Protein AF-A0A7J7NBP9-F1 (afdb_monomer_lite)

Structure (mmCIF, N/CA/C/O backbone):
data_AF-A0A7J7NBP9-F1
#
_entry.id   AF-A0A7J7NBP9-F1
#
loop_
_atom_site.group_PDB
_atom_site.id
_atom_site.type_symbol
_atom_site.label_atom_id
_atom_site.label_alt_id
_atom_site.label_comp_id
_atom_site.label_asym_id
_atom_site.label_entity_id
_atom_site.label_seq_id
_atom_site.pdbx_PDB_ins_code
_atom_site.Cartn_x
_atom_site.Cartn_y
_atom_site.Cartn_z
_atom_site.occupancy
_atom_site.B_iso_or_equiv
_atom_site.auth_seq_id
_atom_site.auth_comp_id
_atom_site.auth_asym_id
_atom_site.auth_atom_id
_atom_site.pdbx_PDB_model_num
ATOM 1 N N . MET A 1 1 ? 8.260 23.181 -7.713 1.00 68.25 1 MET A N 1
ATOM 2 C CA . MET A 1 1 ? 8.408 21.718 -7.907 1.00 68.25 1 MET A CA 1
ATOM 3 C C . MET A 1 1 ? 7.754 20.983 -6.743 1.00 68.25 1 MET A C 1
ATOM 5 O O . MET A 1 1 ? 7.863 21.463 -5.623 1.00 68.25 1 MET A O 1
ATOM 9 N N . SER A 1 2 ? 7.041 19.879 -6.996 1.00 92.81 2 SER A N 1
ATOM 10 C CA . SER A 1 2 ? 6.269 19.145 -5.973 1.00 92.81 2 SER A CA 1
ATOM 11 C C . SER A 1 2 ? 7.152 18.182 -5.167 1.00 92.81 2 SER A C 1
ATOM 13 O O . SER A 1 2 ? 7.821 17.332 -5.754 1.00 92.81 2 SER A O 1
ATOM 15 N N . ARG A 1 3 ? 7.133 18.288 -3.827 1.00 95.94 3 ARG A N 1
ATOM 16 C CA . ARG A 1 3 ? 7.936 17.463 -2.897 1.00 95.94 3 ARG A CA 1
ATOM 17 C C . ARG A 1 3 ? 7.699 15.960 -3.083 1.00 95.94 3 ARG A C 1
ATOM 19 O O . ARG A 1 3 ? 8.663 15.203 -3.127 1.00 95.94 3 ARG A O 1
ATOM 26 N N . ILE A 1 4 ? 6.440 15.544 -3.228 1.00 96.81 4 ILE A N 1
ATOM 27 C CA . ILE A 1 4 ? 6.071 14.127 -3.376 1.00 96.81 4 ILE A CA 1
ATOM 28 C C . ILE A 1 4 ? 6.577 13.564 -4.706 1.00 96.81 4 ILE A C 1
ATOM 30 O O . ILE A 1 4 ? 7.142 12.476 -4.737 1.00 96.81 4 ILE A O 1
ATOM 34 N N . GLY A 1 5 ? 6.452 14.329 -5.795 1.00 96.75 5 GLY A N 1
ATOM 35 C CA . GLY A 1 5 ? 6.950 13.902 -7.105 1.00 96.75 5 GLY A CA 1
ATOM 36 C C . GLY A 1 5 ? 8.465 13.693 -7.109 1.00 96.75 5 GLY A C 1
ATOM 37 O O . GLY A 1 5 ? 8.947 12.686 -7.615 1.00 96.75 5 GLY A O 1
ATOM 38 N N . VAL A 1 6 ? 9.217 14.599 -6.476 1.00 97.56 6 VAL A N 1
ATOM 39 C CA . VAL A 1 6 ? 10.679 14.467 -6.352 1.00 97.56 6 VAL A CA 1
ATOM 40 C C . VAL A 1 6 ? 11.059 13.226 -5.537 1.00 97.56 6 VAL A C 1
ATOM 42 O O . VAL A 1 6 ? 11.931 12.471 -5.956 1.00 97.56 6 VAL A O 1
ATOM 45 N N . GLN A 1 7 ? 10.383 12.974 -4.411 1.00 96.75 7 GLN A N 1
ATOM 46 C CA . GLN A 1 7 ? 10.622 11.774 -3.598 1.00 96.75 7 GLN A CA 1
ATOM 47 C C . GLN A 1 7 ? 10.298 10.482 -4.356 1.00 96.75 7 GLN A C 1
ATOM 49 O O . GLN A 1 7 ? 11.058 9.524 -4.252 1.00 96.75 7 GLN A O 1
ATOM 54 N N . MET A 1 8 ? 9.221 10.469 -5.148 1.00 97.44 8 MET A N 1
ATOM 55 C CA . MET A 1 8 ? 8.865 9.318 -5.977 1.00 97.44 8 MET A CA 1
ATOM 56 C C . MET A 1 8 ? 9.950 9.017 -7.016 1.00 97.44 8 MET A C 1
ATOM 58 O O . MET A 1 8 ? 10.353 7.869 -7.158 1.00 97.44 8 MET A O 1
ATOM 62 N N . LEU A 1 9 ? 10.461 10.037 -7.715 1.00 97.06 9 LEU A N 1
ATOM 63 C CA . LEU A 1 9 ? 11.492 9.850 -8.742 1.00 97.06 9 LEU A CA 1
ATOM 64 C C . LEU A 1 9 ? 12.822 9.365 -8.152 1.00 97.06 9 LEU A C 1
ATOM 66 O O . LEU A 1 9 ? 13.425 8.436 -8.686 1.00 97.06 9 LEU A O 1
ATOM 70 N N . ILE A 1 10 ? 13.263 9.963 -7.040 1.00 96.56 10 ILE A N 1
ATOM 71 C CA . ILE A 1 10 ? 14.491 9.540 -6.351 1.00 96.56 10 ILE A CA 1
ATOM 72 C C . ILE A 1 10 ? 14.332 8.111 -5.820 1.00 96.56 10 ILE A C 1
ATOM 74 O O . ILE A 1 10 ? 15.196 7.271 -6.061 1.00 96.56 10 ILE A O 1
ATOM 78 N N . GLY A 1 11 ? 13.217 7.820 -5.144 1.00 96.50 11 GLY A N 1
ATOM 79 C CA . GLY A 1 11 ? 12.931 6.494 -4.599 1.00 96.50 11 GLY A CA 1
ATOM 80 C C . GLY A 1 11 ? 12.854 5.420 -5.681 1.00 96.50 11 GLY A C 1
ATOM 81 O O . GLY A 1 11 ? 13.472 4.369 -5.539 1.00 96.50 11 GLY A O 1
ATOM 82 N N . GLN A 1 12 ? 12.197 5.719 -6.805 1.00 97.31 12 GLN A N 1
ATOM 83 C CA . GLN A 1 12 ? 12.158 4.831 -7.965 1.00 97.31 12 GLN A CA 1
ATOM 84 C C . GLN A 1 12 ? 13.563 4.520 -8.481 1.00 97.31 12 GLN A C 1
ATOM 86 O O . GLN A 1 12 ? 13.879 3.355 -8.709 1.00 97.31 12 GLN A O 1
ATOM 91 N N . HIS A 1 13 ? 14.408 5.541 -8.660 1.00 96.50 13 HIS A N 1
ATOM 92 C CA . HIS A 1 13 ? 15.775 5.342 -9.135 1.00 96.50 13 HIS A CA 1
ATOM 93 C C . HIS A 1 13 ? 16.576 4.446 -8.183 1.00 96.50 13 HIS A C 1
ATOM 95 O O . HIS A 1 13 ? 17.204 3.495 -8.634 1.00 96.50 13 HIS A O 1
ATOM 101 N N . MET A 1 14 ? 16.501 4.697 -6.872 1.00 96.38 14 MET A N 1
ATOM 102 C CA . MET A 1 14 ? 17.191 3.875 -5.873 1.00 96.38 14 MET A CA 1
ATOM 103 C C . MET A 1 14 ? 16.687 2.427 -5.861 1.00 96.38 14 MET A C 1
ATOM 105 O O . MET A 1 14 ? 17.492 1.501 -5.880 1.00 96.38 14 MET A O 1
ATOM 109 N N . ALA A 1 15 ? 15.369 2.219 -5.868 1.00 96.38 15 ALA A N 1
ATOM 110 C CA . ALA A 1 15 ? 14.768 0.891 -5.767 1.00 96.38 15 ALA A CA 1
ATOM 111 C C . ALA A 1 15 ? 14.995 0.013 -7.008 1.00 96.38 15 ALA A C 1
ATOM 113 O O . ALA A 1 15 ? 14.989 -1.208 -6.902 1.00 96.38 15 ALA A O 1
ATOM 114 N N . LEU A 1 16 ? 15.223 0.610 -8.182 1.00 96.88 16 LEU A N 1
ATOM 115 C CA . LEU A 1 16 ? 15.618 -0.133 -9.386 1.00 96.88 16 LEU A CA 1
ATOM 116 C C . LEU A 1 16 ? 17.023 -0.748 -9.283 1.00 96.88 16 LEU A C 1
ATOM 118 O O . LEU A 1 16 ? 17.342 -1.653 -10.051 1.00 96.88 16 LEU A O 1
ATOM 122 N N . HIS A 1 17 ? 17.851 -0.267 -8.354 1.00 96.12 17 HIS A N 1
ATOM 123 C CA . HIS A 1 17 ? 19.203 -0.765 -8.110 1.00 96.12 17 HIS A CA 1
ATOM 124 C C . HIS A 1 17 ? 19.303 -1.665 -6.867 1.00 96.12 17 HIS A C 1
ATOM 126 O O . HIS A 1 17 ? 20.412 -2.029 -6.474 1.00 96.12 17 HIS A O 1
ATOM 132 N N . ASP A 1 18 ? 18.177 -2.034 -6.249 1.00 94.69 18 ASP A N 1
ATOM 133 C CA . ASP A 1 18 ? 18.163 -2.963 -5.118 1.00 94.69 18 ASP A CA 1
ATOM 134 C C . ASP A 1 18 ? 18.626 -4.365 -5.576 1.00 94.69 18 ASP A C 1
ATOM 136 O O . ASP A 1 18 ? 18.038 -4.921 -6.510 1.00 94.69 18 ASP A O 1
ATOM 140 N N . PRO A 1 19 ? 19.671 -4.958 -4.962 1.00 94.81 19 PRO A N 1
ATOM 141 C CA . PRO A 1 19 ? 20.148 -6.293 -5.325 1.00 94.81 19 PRO A CA 1
ATOM 142 C C . PRO A 1 19 ? 19.158 -7.415 -4.972 1.00 94.81 19 PRO A C 1
ATOM 144 O O . PRO A 1 19 ? 19.307 -8.529 -5.471 1.00 94.81 19 PRO A O 1
ATOM 147 N N . ASN A 1 20 ? 18.169 -7.149 -4.118 1.00 95.12 20 ASN A N 1
ATOM 148 C CA . ASN A 1 20 ? 17.138 -8.094 -3.711 1.00 95.12 20 ASN A CA 1
ATOM 149 C C . ASN A 1 20 ? 15.743 -7.447 -3.816 1.00 95.12 20 ASN A C 1
ATOM 151 O O . ASN A 1 20 ? 15.110 -7.153 -2.795 1.00 95.12 20 ASN A O 1
ATOM 155 N N . PRO A 1 21 ? 15.248 -7.209 -5.044 1.00 93.19 21 PRO A N 1
ATOM 156 C CA . PRO A 1 21 ? 13.988 -6.516 -5.244 1.00 93.19 21 PRO A CA 1
ATOM 157 C C . PRO A 1 21 ? 12.817 -7.338 -4.702 1.00 93.19 21 PRO A C 1
ATOM 159 O O . PRO A 1 21 ? 12.779 -8.567 -4.799 1.00 93.19 21 PRO A O 1
ATOM 162 N N . GLN A 1 22 ? 11.814 -6.640 -4.174 1.00 92.88 22 GLN A N 1
ATOM 163 C CA . GLN A 1 22 ? 10.572 -7.284 -3.764 1.00 92.88 22 GLN A CA 1
ATOM 164 C C . GLN A 1 22 ? 9.875 -7.950 -4.966 1.00 92.88 22 GLN A C 1
ATOM 166 O O . GLN A 1 22 ? 9.890 -7.407 -6.078 1.00 92.88 22 GLN A O 1
ATOM 171 N N . PRO A 1 23 ? 9.235 -9.115 -4.767 1.00 94.25 23 PRO A N 1
ATOM 172 C CA . PRO A 1 23 ? 8.541 -9.806 -5.843 1.00 94.25 23 PRO A CA 1
ATOM 173 C C . 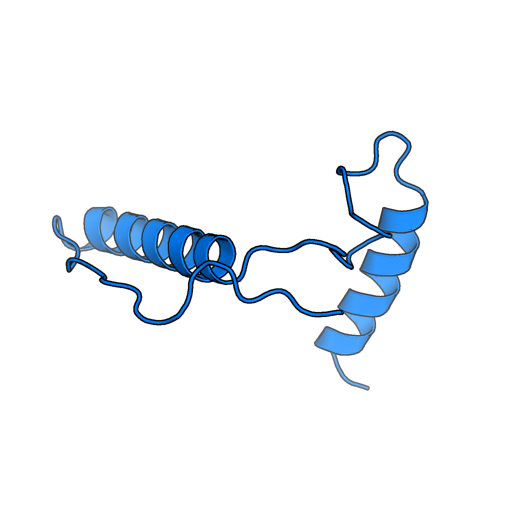PRO A 1 23 ? 7.418 -8.933 -6.411 1.00 94.25 23 PRO A C 1
ATOM 175 O O . PRO A 1 23 ? 6.696 -8.271 -5.673 1.00 94.25 23 PRO A O 1
ATOM 178 N N . ASN A 1 24 ? 7.243 -8.974 -7.734 1.00 93.88 24 ASN A N 1
ATOM 179 C CA . ASN A 1 24 ? 6.259 -8.175 -8.479 1.00 93.88 24 ASN A CA 1
ATOM 180 C C . ASN A 1 24 ? 6.473 -6.647 -8.425 1.00 93.88 24 ASN A C 1
ATOM 182 O O . ASN A 1 24 ? 5.608 -5.913 -8.912 1.00 93.88 24 ASN A O 1
ATOM 186 N N . CYS A 1 25 ? 7.601 -6.161 -7.900 1.00 94.94 25 CYS A N 1
ATOM 187 C CA . CYS A 1 25 ? 7.947 -4.742 -7.897 1.00 94.94 25 CYS A CA 1
ATOM 188 C C . CYS A 1 25 ? 8.935 -4.380 -9.012 1.00 94.94 25 CYS A C 1
ATOM 190 O O . CYS A 1 25 ? 9.914 -5.081 -9.256 1.00 94.94 25 CYS A O 1
ATOM 192 N N . ILE A 1 26 ? 8.698 -3.233 -9.646 1.00 95.19 26 ILE A N 1
ATOM 193 C CA . ILE A 1 26 ? 9.627 -2.555 -10.553 1.00 95.19 26 ILE A CA 1
ATOM 194 C C . ILE A 1 26 ? 9.982 -1.216 -9.901 1.00 95.19 26 ILE A C 1
ATOM 196 O O . ILE A 1 26 ? 9.285 -0.210 -10.069 1.00 95.19 26 ILE A O 1
ATOM 200 N N . GLY A 1 27 ? 11.044 -1.213 -9.095 1.00 95.50 27 GLY A N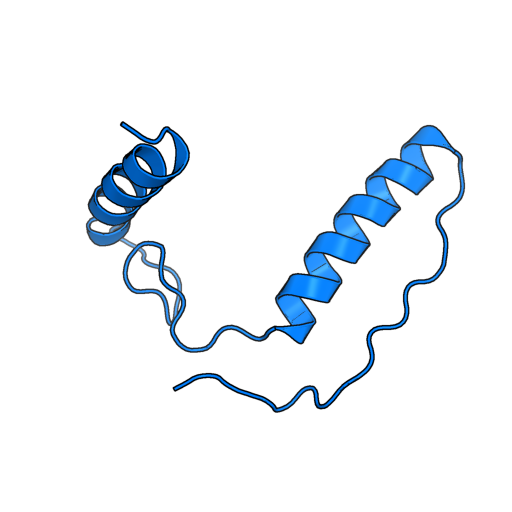 1
ATOM 201 C CA . GLY A 1 27 ? 11.335 -0.107 -8.186 1.00 95.50 27 GLY A CA 1
ATOM 202 C C . GLY A 1 27 ? 10.229 0.039 -7.132 1.00 95.50 27 GLY A C 1
ATOM 203 O O . GLY A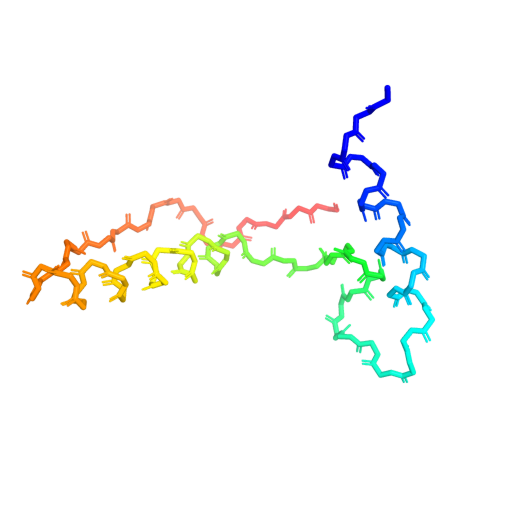 1 27 ? 9.942 -0.903 -6.400 1.00 95.50 27 GLY A O 1
ATOM 204 N N . TYR A 1 28 ? 9.586 1.204 -7.070 1.00 94.88 28 TYR A N 1
ATOM 205 C CA . TYR A 1 28 ? 8.464 1.511 -6.172 1.00 94.88 28 TYR A CA 1
ATOM 206 C C . TYR A 1 28 ? 7.086 1.132 -6.738 1.00 94.88 28 TYR A C 1
ATOM 208 O O . TYR A 1 28 ? 6.077 1.294 -6.053 1.00 94.88 28 TYR A O 1
ATOM 216 N N . ILE A 1 29 ? 7.013 0.635 -7.975 1.00 94.94 29 ILE A N 1
ATOM 217 C CA . ILE A 1 29 ? 5.746 0.273 -8.620 1.00 94.94 29 ILE A CA 1
ATOM 218 C C . ILE A 1 29 ? 5.487 -1.223 -8.427 1.00 94.94 29 ILE A C 1
ATOM 220 O O . ILE A 1 29 ? 6.228 -2.050 -8.954 1.00 94.94 29 ILE A O 1
ATOM 224 N N . HIS A 1 30 ? 4.417 -1.580 -7.714 1.00 93.81 30 HIS A N 1
ATOM 225 C CA . HIS A 1 30 ? 3.998 -2.970 -7.521 1.00 93.81 30 HIS A CA 1
ATOM 226 C C . HIS A 1 30 ? 2.958 -3.376 -8.579 1.00 93.81 30 HIS A C 1
ATOM 228 O O . HIS A 1 30 ? 1.852 -2.844 -8.616 1.00 93.81 30 HIS A O 1
ATOM 234 N N . THR A 1 31 ? 3.296 -4.351 -9.422 1.00 93.62 31 THR A N 1
ATOM 235 C CA . THR A 1 31 ? 2.518 -4.735 -10.622 1.00 93.62 31 THR A CA 1
ATOM 236 C C . THR A 1 31 ? 1.307 -5.625 -10.346 1.00 93.62 31 THR A C 1
ATOM 238 O O . THR A 1 31 ? 0.437 -5.766 -11.193 1.00 93.62 31 THR A O 1
ATOM 241 N N . LYS A 1 32 ? 1.238 -6.248 -9.165 1.00 92.75 32 LYS A N 1
ATOM 242 C CA . LYS A 1 32 ? 0.139 -7.151 -8.770 1.00 92.75 32 LYS A CA 1
ATOM 243 C C . LYS A 1 32 ? -0.420 -6.813 -7.391 1.00 92.75 32 LYS A C 1
ATOM 245 O O . LYS A 1 32 ? -0.602 -7.697 -6.560 1.00 92.75 32 LYS A O 1
ATOM 250 N N . MET A 1 33 ? -0.544 -5.519 -7.086 1.00 92.12 33 MET A N 1
ATOM 251 C CA . MET A 1 33 ? -0.912 -5.091 -5.733 1.00 92.12 33 MET A CA 1
ATOM 252 C C . MET A 1 33 ? -2.383 -5.405 -5.458 1.00 92.12 33 MET A C 1
ATOM 254 O O . MET A 1 33 ? -3.245 -5.061 -6.261 1.00 92.12 33 MET A O 1
ATOM 258 N N . SER A 1 34 ? -2.667 -6.004 -4.304 1.00 91.75 34 SER A N 1
ATOM 259 C CA . SER A 1 34 ? -4.030 -6.202 -3.807 1.00 91.75 34 SER A CA 1
ATOM 260 C C . SER A 1 34 ? -4.494 -4.940 -3.081 1.00 91.75 34 SER A C 1
ATOM 262 O O . SER A 1 34 ? -3.961 -4.578 -2.030 1.00 91.75 34 SER A O 1
ATOM 264 N N . HIS A 1 35 ? -5.492 -4.245 -3.629 1.00 91.31 35 HIS A N 1
ATOM 265 C CA . HIS A 1 35 ? -6.089 -3.052 -3.009 1.00 91.31 35 HIS A CA 1
ATOM 266 C C . HIS A 1 35 ? -6.717 -3.362 -1.652 1.00 91.31 35 HIS A C 1
ATOM 268 O O . HIS A 1 35 ? -6.666 -2.525 -0.750 1.00 91.31 35 HIS A O 1
ATOM 274 N N . VAL A 1 36 ? -7.274 -4.565 -1.488 1.00 93.62 36 VAL A N 1
ATOM 275 C CA . VAL A 1 36 ? -7.821 -5.013 -0.203 1.00 93.62 36 VAL A CA 1
ATOM 276 C C . VA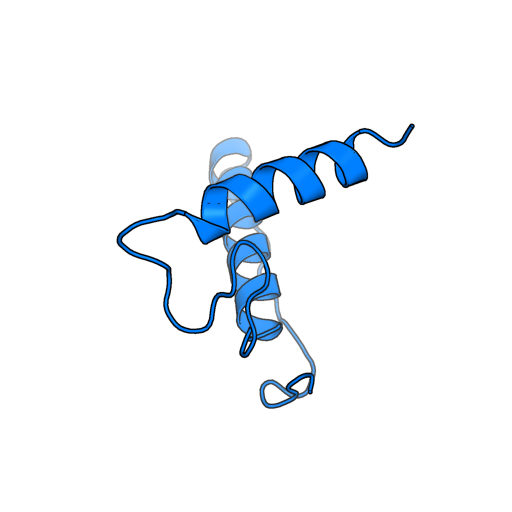L A 1 36 ? -6.719 -5.119 0.841 1.00 93.62 36 VAL A C 1
ATOM 278 O O . VAL A 1 36 ? -6.921 -4.679 1.971 1.00 93.62 36 VAL A O 1
ATOM 281 N N . ASP A 1 37 ? -5.544 -5.629 0.471 1.00 92.75 37 ASP A N 1
ATOM 282 C CA . ASP A 1 37 ? -4.417 -5.729 1.400 1.00 92.75 37 ASP A CA 1
ATOM 283 C C . ASP A 1 37 ? -3.838 -4.355 1.746 1.00 92.75 37 ASP A C 1
ATOM 285 O O . ASP A 1 37 ? -3.549 -4.106 2.914 1.00 92.75 37 ASP A O 1
ATOM 289 N N . VAL A 1 38 ? -3.761 -3.422 0.785 1.00 94.12 38 VAL A N 1
ATOM 290 C CA . VAL A 1 38 ? -3.396 -2.017 1.070 1.00 94.12 38 VAL A CA 1
ATOM 291 C C . VAL A 1 38 ? -4.338 -1.418 2.113 1.00 94.12 38 VAL A C 1
ATOM 293 O O . VAL A 1 38 ? -3.892 -0.891 3.134 1.00 94.12 38 VAL A O 1
ATOM 296 N N . ALA A 1 39 ? -5.647 -1.500 1.860 1.00 95.31 39 ALA A N 1
ATOM 297 C CA . ALA A 1 39 ? -6.660 -0.915 2.728 1.00 95.31 39 ALA A CA 1
ATOM 298 C C . ALA A 1 39 ? -6.656 -1.567 4.115 1.00 95.31 39 ALA A C 1
ATOM 300 O O . ALA A 1 39 ? -6.767 -0.869 5.125 1.00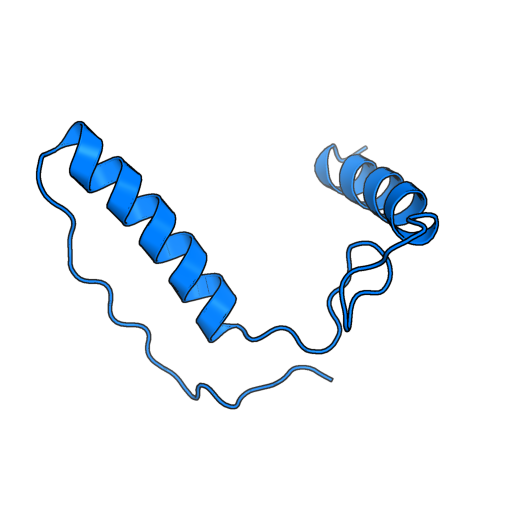 95.31 39 ALA A O 1
ATOM 301 N N . ARG A 1 40 ? -6.487 -2.891 4.176 1.00 95.50 40 ARG A N 1
ATOM 302 C CA . ARG A 1 40 ? -6.420 -3.650 5.424 1.00 95.50 40 ARG A CA 1
ATOM 303 C C . ARG A 1 40 ? -5.186 -3.295 6.241 1.00 95.50 40 ARG A C 1
ATOM 305 O O . ARG A 1 40 ? -5.347 -2.954 7.406 1.00 95.50 40 ARG A O 1
ATOM 312 N N . ASN A 1 41 ? -4.000 -3.276 5.637 1.00 96.44 41 ASN A N 1
ATOM 313 C CA . ASN A 1 41 ? -2.759 -2.955 6.345 1.00 96.44 41 ASN A CA 1
ATOM 314 C C . ASN A 1 41 ? -2.792 -1.530 6.918 1.00 96.44 41 ASN A C 1
ATOM 316 O O . ASN A 1 41 ? -2.474 -1.328 8.086 1.00 96.44 41 ASN A O 1
ATOM 320 N N . ALA A 1 42 ? -3.255 -0.546 6.136 1.00 97.44 42 ALA A N 1
ATOM 321 C CA . ALA A 1 42 ? -3.408 0.832 6.614 1.00 97.44 42 ALA A CA 1
ATOM 322 C C . ALA A 1 42 ? -4.448 0.948 7.747 1.00 97.44 42 ALA A C 1
ATOM 324 O O . ALA A 1 42 ? -4.265 1.693 8.715 1.00 97.44 42 ALA A O 1
ATOM 325 N N . SER A 1 43 ? -5.541 0.189 7.636 1.00 97.44 43 SER A N 1
ATOM 326 C CA . SER A 1 43 ? -6.582 0.117 8.663 1.00 97.44 43 SER A CA 1
ATOM 327 C C . SER A 1 43 ? -6.062 -0.513 9.957 1.00 97.44 43 SER A C 1
ATOM 329 O O . SER A 1 43 ? -6.365 -0.021 11.041 1.00 97.44 43 SER A O 1
ATOM 331 N N . GLU A 1 44 ? -5.278 -1.586 9.868 1.00 97.31 44 GLU A N 1
ATOM 332 C CA . GLU A 1 44 ? -4.684 -2.270 11.020 1.00 97.31 44 GLU A CA 1
ATOM 333 C C . GLU A 1 44 ? -3.657 -1.392 11.740 1.00 97.31 44 GLU A C 1
ATOM 335 O O . GLU A 1 44 ? -3.723 -1.291 12.965 1.00 97.31 44 GLU A O 1
ATOM 340 N N . ASP A 1 45 ? -2.798 -0.687 11.001 1.00 97.69 45 ASP A N 1
ATOM 341 C CA . ASP A 1 45 ? -1.836 0.267 11.571 1.00 97.69 45 ASP A CA 1
ATOM 342 C C . ASP A 1 45 ? -2.550 1.410 12.315 1.00 97.69 45 ASP A C 1
ATOM 344 O O . ASP A 1 45 ? -2.266 1.703 13.479 1.00 97.69 45 ASP A O 1
ATOM 348 N N . SER A 1 46 ? -3.601 1.970 11.707 1.00 97.81 46 SER A N 1
ATOM 349 C CA . SER A 1 46 ? -4.439 2.990 12.353 1.00 97.81 46 SER A CA 1
ATOM 350 C C . SER A 1 46 ? -5.103 2.461 13.630 1.00 97.81 46 SER A C 1
ATOM 352 O O . SER A 1 46 ? -5.126 3.140 14.658 1.00 97.81 46 SER A O 1
ATOM 354 N N . ARG A 1 47 ? -5.626 1.225 13.600 1.00 98.00 47 ARG A N 1
ATOM 355 C CA . ARG A 1 47 ? -6.235 0.587 14.778 1.00 98.00 47 ARG A CA 1
ATOM 356 C C . ARG A 1 47 ? -5.215 0.323 15.877 1.00 98.00 47 ARG A C 1
ATOM 358 O O . ARG A 1 47 ? -5.573 0.459 17.043 1.00 98.00 47 ARG A O 1
ATOM 365 N N . TYR A 1 48 ? -3.981 -0.038 15.533 1.00 98.06 48 TYR A N 1
ATOM 366 C CA . TYR A 1 48 ? -2.905 -0.225 16.502 1.00 98.06 48 TYR A CA 1
ATOM 367 C C . TYR A 1 48 ? -2.602 1.077 17.251 1.00 98.06 48 TYR A C 1
ATOM 369 O O . TYR A 1 48 ? -2.561 1.081 18.483 1.00 98.06 48 TYR A O 1
ATOM 377 N N . ILE A 1 49 ? -2.496 2.196 16.526 1.00 98.19 49 ILE A N 1
ATOM 378 C CA . ILE A 1 49 ? -2.318 3.523 17.130 1.00 98.19 49 ILE A CA 1
ATOM 379 C C . ILE A 1 49 ? -3.512 3.860 18.035 1.00 98.19 49 ILE A C 1
ATOM 381 O O . ILE A 1 49 ? -3.315 4.214 19.195 1.00 98.19 49 ILE A O 1
ATOM 385 N N . CYS A 1 50 ? -4.752 3.681 17.563 1.00 98.31 50 CYS A N 1
ATOM 386 C CA . CYS A 1 50 ? -5.940 3.938 18.384 1.00 98.31 50 CYS A CA 1
ATOM 387 C C . CYS A 1 50 ? -5.988 3.074 19.650 1.00 98.31 50 CYS A C 1
ATOM 389 O O . CYS A 1 50 ? -6.309 3.580 20.721 1.00 98.31 50 CYS A O 1
ATOM 391 N N . LEU A 1 51 ? -5.648 1.787 19.550 1.00 98.12 51 LEU A N 1
ATOM 392 C CA . LEU A 1 51 ? -5.630 0.879 20.693 1.00 98.12 51 LEU A CA 1
ATOM 393 C C . LEU A 1 51 ? -4.602 1.326 21.737 1.00 98.12 51 LEU A C 1
ATOM 395 O O . LEU A 1 51 ? -4.892 1.284 22.930 1.00 98.12 51 LEU A O 1
ATOM 399 N N . ARG A 1 52 ? -3.425 1.773 21.290 1.00 98.12 52 ARG A N 1
ATOM 400 C CA . ARG A 1 52 ? -2.370 2.283 22.169 1.00 98.12 52 ARG A CA 1
ATOM 401 C C . ARG A 1 52 ? -2.783 3.570 22.885 1.00 98.12 52 ARG A C 1
ATOM 403 O O . ARG A 1 52 ? -2.521 3.687 24.076 1.00 98.12 52 ARG A O 1
ATOM 410 N N . GLU A 1 53 ? -3.416 4.507 22.183 1.00 98.25 53 GLU A N 1
ATOM 411 C CA . GLU A 1 53 ? -3.771 5.819 22.747 1.00 98.25 53 GLU A CA 1
ATOM 412 C C . GLU A 1 53 ? -5.077 5.800 23.559 1.00 98.25 53 GLU A C 1
ATOM 414 O O . GLU A 1 53 ? -5.191 6.481 24.574 1.00 98.25 53 GLU A O 1
ATOM 419 N N . TYR A 1 54 ? -6.070 5.013 23.137 1.00 97.62 54 TYR A N 1
ATOM 420 C CA . TYR A 1 54 ? -7.432 5.054 23.685 1.00 97.62 54 TYR A CA 1
ATOM 421 C C . TYR A 1 54 ? -7.879 3.741 24.341 1.00 97.62 54 TYR A C 1
ATOM 423 O O . TYR A 1 54 ? -9.021 3.637 24.790 1.00 97.62 54 TYR A O 1
ATOM 431 N N . GLY A 1 55 ? -7.034 2.706 24.357 1.00 97.94 55 GLY A N 1
ATOM 432 C CA . GLY A 1 55 ? -7.373 1.382 24.896 1.00 97.94 55 GLY A CA 1
ATOM 433 C C . GLY A 1 55 ? -8.425 0.619 24.082 1.00 97.94 55 GLY A C 1
ATOM 434 O O . GLY A 1 55 ? -8.819 -0.484 24.457 1.00 97.94 55 GLY A O 1
ATOM 435 N N . SER A 1 56 ? -8.888 1.178 22.962 1.00 97.25 56 SER A N 1
ATOM 436 C CA . SER A 1 56 ? -9.856 0.554 22.064 1.00 97.25 56 SER A CA 1
ATOM 437 C C . SER A 1 56 ? -9.687 1.066 20.635 1.00 97.25 56 SER A C 1
ATOM 439 O O . SER A 1 56 ? -9.147 2.145 20.397 1.00 97.25 56 SER A O 1
ATOM 441 N N . ALA A 1 57 ? -10.154 0.282 19.666 1.00 98.06 57 ALA A N 1
ATOM 442 C CA . ALA A 1 57 ? -10.171 0.680 18.267 1.00 98.06 57 ALA A CA 1
ATOM 443 C C . ALA A 1 57 ? -11.430 0.134 17.582 1.00 98.06 57 ALA A C 1
ATOM 445 O O . ALA A 1 57 ? -11.782 -1.034 17.804 1.00 98.06 57 ALA A O 1
ATOM 446 N N . PRO A 1 58 ? -12.097 0.929 16.729 1.00 96.88 58 PRO A N 1
ATOM 447 C CA . PRO A 1 58 ? -13.303 0.489 16.042 1.00 96.88 58 PRO A CA 1
ATOM 448 C C . PRO A 1 58 ? -13.015 -0.710 15.133 1.00 96.88 58 PRO A C 1
ATOM 450 O O . PRO A 1 58 ? -11.895 -0.902 14.650 1.00 96.88 58 PRO A O 1
ATOM 453 N N . LYS A 1 59 ? -14.038 -1.534 14.889 1.00 95.56 59 LYS A N 1
ATOM 454 C CA . LYS A 1 59 ? -13.967 -2.584 13.870 1.00 95.56 59 LYS A CA 1
ATOM 455 C C . LYS A 1 59 ? -14.113 -1.944 12.490 1.00 95.56 59 LYS A C 1
ATOM 457 O O . LYS A 1 59 ? -15.041 -1.173 12.267 1.00 95.56 59 LYS A O 1
ATOM 462 N N . ILE A 1 60 ? -13.210 -2.291 11.577 1.00 95.31 60 ILE A N 1
ATOM 463 C CA . ILE A 1 60 ? -13.225 -1.815 10.193 1.00 95.31 60 ILE A CA 1
ATOM 464 C C . ILE A 1 60 ? -13.666 -2.974 9.300 1.00 95.31 60 ILE A C 1
ATOM 466 O O . ILE A 1 60 ? -13.102 -4.064 9.380 1.00 95.31 60 ILE A O 1
ATOM 470 N N . ASN A 1 61 ? -14.676 -2.730 8.466 1.00 94.25 61 ASN A N 1
ATOM 471 C CA . ASN A 1 61 ? -15.130 -3.660 7.437 1.00 94.25 61 ASN A CA 1
ATOM 472 C C . ASN A 1 61 ? -14.838 -3.036 6.068 1.00 94.25 61 ASN A C 1
ATOM 474 O O . ASN A 1 61 ? -15.269 -1.915 5.801 1.00 94.25 61 ASN A O 1
ATOM 478 N N . ILE A 1 62 ? -14.119 -3.763 5.217 1.00 92.44 62 ILE A N 1
ATOM 479 C CA . ILE A 1 62 ? -13.803 -3.351 3.846 1.00 92.44 62 ILE A CA 1
ATOM 480 C C . ILE A 1 62 ? -14.798 -4.049 2.915 1.00 92.44 62 ILE A C 1
ATOM 482 O O . ILE A 1 62 ? -14.997 -5.258 3.025 1.00 92.44 62 ILE A O 1
ATOM 486 N N . TYR A 1 63 ? -15.430 -3.286 2.024 1.00 92.56 63 TYR A N 1
ATOM 487 C CA . TYR A 1 63 ? -16.434 -3.780 1.079 1.00 92.56 63 TYR A CA 1
ATOM 488 C C . TYR A 1 63 ? -15.966 -3.576 -0.364 1.00 92.56 63 TYR A C 1
ATOM 490 O O . TYR A 1 63 ? -15.197 -2.657 -0.646 1.00 92.56 63 TYR A O 1
ATOM 498 N N . GLY A 1 64 ? -16.469 -4.411 -1.272 1.00 89.06 64 GLY A N 1
ATOM 499 C CA . GLY A 1 64 ? -16.114 -4.412 -2.691 1.00 89.06 64 GLY A CA 1
ATOM 500 C C . GLY A 1 64 ? -15.697 -5.801 -3.161 1.00 89.06 64 GLY A C 1
ATOM 501 O O . GLY A 1 64 ? -15.710 -6.755 -2.384 1.00 89.06 64 GLY A O 1
ATOM 502 N N . ASP A 1 65 ? -15.336 -5.912 -4.436 1.00 90.38 65 ASP A N 1
ATOM 503 C CA . ASP A 1 65 ? -14.793 -7.151 -4.987 1.00 90.38 65 ASP A CA 1
ATOM 504 C C . ASP A 1 65 ? -13.292 -7.256 -4.644 1.00 90.38 65 ASP A C 1
ATOM 506 O O . ASP A 1 65 ? -12.500 -6.399 -5.065 1.00 90.38 65 ASP A O 1
ATOM 510 N N . PRO A 1 66 ? -12.880 -8.272 -3.861 1.00 86.81 66 PRO A N 1
ATOM 511 C CA . PRO A 1 66 ? -11.486 -8.454 -3.481 1.00 86.81 66 PRO A CA 1
ATOM 512 C C . PRO A 1 66 ? -10.600 -8.941 -4.631 1.00 86.81 66 PRO A C 1
ATOM 514 O O . PRO A 1 66 ? -9.381 -8.883 -4.514 1.00 86.81 66 PRO A O 1
ATOM 517 N N . SER A 1 67 ? -11.194 -9.414 -5.728 1.00 87.75 67 SER A N 1
ATOM 518 C CA . SER A 1 67 ? -10.485 -9.945 -6.891 1.00 87.75 67 SER A CA 1
ATOM 519 C C . SER A 1 67 ? -10.209 -8.907 -7.979 1.00 87.75 67 SER A C 1
ATOM 521 O O . SER A 1 67 ? -9.538 -9.229 -8.958 1.00 87.75 67 SER A O 1
ATOM 523 N N . ILE A 1 68 ? -10.676 -7.660 -7.814 1.00 87.69 68 ILE A N 1
ATOM 524 C CA . ILE A 1 68 ? -10.357 -6.575 -8.749 1.00 87.69 68 ILE A CA 1
ATOM 525 C C . ILE A 1 68 ? -8.840 -6.376 -8.795 1.00 87.69 68 ILE A C 1
ATOM 527 O O . ILE A 1 68 ? -8.200 -6.098 -7.786 1.00 87.69 68 ILE A O 1
ATOM 531 N N . THR A 1 69 ? -8.272 -6.474 -9.992 1.00 84.00 69 THR A N 1
ATOM 532 C CA . THR A 1 69 ? -6.861 -6.188 -10.258 1.00 84.00 69 THR A CA 1
ATOM 533 C C . THR A 1 69 ? -6.741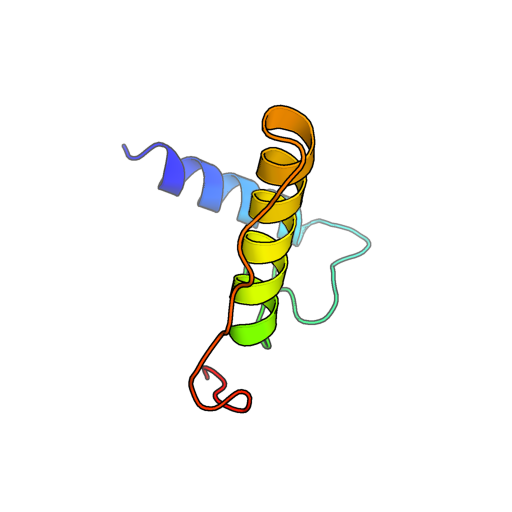 -5.112 -11.324 1.00 84.00 69 THR A C 1
ATOM 535 O O . THR A 1 69 ? -7.570 -5.034 -12.232 1.00 84.00 69 THR A O 1
ATOM 538 N N . PHE A 1 70 ? -5.687 -4.308 -11.238 1.00 83.06 70 PHE A N 1
ATOM 539 C CA . PHE A 1 70 ? -5.382 -3.279 -12.227 1.00 83.06 70 PHE A CA 1
ATOM 540 C C . PHE A 1 70 ? -4.398 -3.837 -13.271 1.00 83.06 70 PHE A C 1
ATOM 542 O O . PHE A 1 70 ? -3.487 -4.569 -12.873 1.00 83.06 70 PHE A O 1
ATOM 549 N N . PRO A 1 71 ? -4.610 -3.562 -14.573 1.00 69.88 71 PRO A N 1
ATOM 550 C CA . PRO A 1 71 ? -3.707 -3.984 -15.643 1.00 69.88 71 PRO A CA 1
ATOM 551 C C . PRO A 1 71 ? -2.359 -3.254 -15.614 1.00 69.88 71 PRO A C 1
ATOM 553 O O . PRO A 1 71 ? -2.310 -2.102 -15.119 1.00 69.88 71 PRO A O 1
#

Foldseek 3Di:
DDPVVVCVVVQLVVQCPDPDHDPCDNRPDRQWDFPVVVVVVVQVVVQVVCCVPPVGGDDDDDDDDRPDTDD

Secondary structure (DSSP, 8-state):
--HHHHHHHHHHHHHTT-SSPPTTEETTEETT--HHHHHHHHHHHHHHHHHHHHS--------S-TT----

Radius of gyration: 16.29 Å; chains: 1; bounding box: 37×32×40 Å

Organism: NCBI:txid39325

Sequence (71 aa):
MSRIGVQMLIGQHMALHDPNPQPNCIGYIHTKMSHVDVARNASEDSRYICLREYGSAPKINIYGDPSITFP

InterPro domains:
  IPR018955 Branched-chain alpha-ketoacid dehydrogenase kinase/Pyruvate dehydrogenase kinase, N-terminal [PF10436] (1-30)
  IPR036784 Alpha-ketoacid/pyruvate dehydrogenase kinase, N-terminal domain superfamily [G3DSA:1.20.140.20] (1-31)
  IPR039028 PDK/BCKDK protein kinase [PTHR11947] (1-71)

pLDDT: mean 94.09, std 5.37, range [68.25, 98.31]